Protein AF-A0A8J3IM56-F1 (afdb_monomer)

Foldseek 3Di:
DDLLPDPVSLVVLVVQVVVCVVVVARPDAAEDLDCCLVPDPRPSSVVCVVPHDYQYCVVVVDPVSVVVSVVVVVVSVVVSPD

InterPro domains:
  IPR035897 Toll/interleukin-1 receptor homology (TIR) domain superfamily [G3DSA:3.40.50.10140] (1-79)

pLDDT: mean 87.22, std 8.8, range [38.88, 93.88]

Secondary structure (DSSP, 8-state):
--GGG-HHHHHHHHHHHHHHHHH-------EESSSHHHH---HHHHHHHHHSPPEE-TTTTSHHHHHHHHHHHHHHHHGGG-

Radius of gyration: 13.46 Å; Cα contacts (8 Å, |Δi|>4): 75; chains: 1; bounding box: 28×33×34 Å

Solvent-accessible surface area (backbone atoms only — not comparable to full-atom values): 5019 Å² total; per-residue (Å²): 138,61,70,86,76,33,71,67,53,53,52,52,52,53,51,35,53,54,49,25,71,75,67,77,44,85,79,76,82,55,70,32,67,60,68,60,67,81,71,52,86,48,64,71,48,51,48,45,66,74,75,47,79,65,44,70,43,60,54,57,86,39,69,69,55,29,52,53,40,49,53,50,52,54,49,61,61,59,65,64,76,117

Mean predicted aligned error: 4.83 Å

Sequence (82 aa):
MHSVNSAWVEKEVETAFEKENRNKSSVLFPIKLDETVMHTDQAWAADIRRMRHIGNMTQWKDHDAYQRGLHRLLRDLKQEKV

Organism: NCBI:txid2778369

Structure (mmCIF, N/CA/C/O backbone):
data_AF-A0A8J3IM56-F1
#
_entry.id   AF-A0A8J3IM56-F1
#
loop_
_atom_site.group_PDB
_atom_site.id
_atom_site.type_symbol
_atom_site.label_atom_id
_atom_site.label_alt_id
_atom_site.label_comp_id
_atom_site.label_asym_id
_atom_site.label_entity_id
_atom_site.label_seq_id
_atom_site.pdbx_PDB_ins_code
_atom_site.Cartn_x
_atom_site.Cartn_y
_atom_site.Cartn_z
_atom_site.occupancy
_atom_site.B_iso_or_equiv
_atom_site.auth_seq_id
_atom_site.auth_comp_id
_atom_site.auth_asym_id
_atom_site.auth_atom_id
_atom_site.pdbx_PDB_model_num
ATOM 1 N N . MET A 1 1 ? 15.474 -8.265 -0.055 1.00 66.44 1 MET A N 1
ATOM 2 C CA . MET A 1 1 ? 14.466 -8.258 1.028 1.00 66.44 1 MET A CA 1
ATOM 3 C C . MET A 1 1 ? 13.298 -7.421 0.535 1.00 66.44 1 MET A C 1
ATOM 5 O O . MET A 1 1 ? 13.545 -6.311 0.085 1.00 66.44 1 MET A O 1
ATOM 9 N N . HIS A 1 2 ? 12.083 -7.968 0.519 1.00 80.38 2 HIS A N 1
ATOM 10 C CA . HIS A 1 2 ? 10.887 -7.250 0.061 1.00 80.38 2 HIS A CA 1
ATOM 11 C C . HIS A 1 2 ? 10.204 -6.574 1.252 1.00 80.38 2 HIS A C 1
ATOM 13 O O . HIS A 1 2 ? 10.189 -7.142 2.345 1.00 80.38 2 HIS A O 1
ATOM 19 N N . SER A 1 3 ? 9.603 -5.402 1.037 1.00 82.94 3 SER A N 1
ATOM 20 C CA . SER A 1 3 ? 8.904 -4.642 2.087 1.00 82.94 3 SER A CA 1
ATOM 21 C C . SER A 1 3 ? 7.799 -5.449 2.769 1.00 82.94 3 SER A C 1
ATOM 23 O O . SER A 1 3 ? 7.525 -5.244 3.944 1.00 82.94 3 SER A O 1
ATOM 25 N N . VAL A 1 4 ? 7.216 -6.416 2.054 1.00 85.44 4 VAL A N 1
ATOM 26 C CA . VAL A 1 4 ? 6.161 -7.297 2.565 1.00 85.44 4 VAL A CA 1
ATOM 27 C C . VAL A 1 4 ? 6.604 -8.213 3.715 1.00 85.44 4 VAL A C 1
ATOM 29 O O . VAL A 1 4 ? 5.770 -8.724 4.445 1.00 85.44 4 VAL A O 1
ATOM 32 N N . ASN A 1 5 ? 7.910 -8.399 3.915 1.00 86.56 5 ASN A N 1
ATOM 33 C CA . ASN A 1 5 ? 8.449 -9.200 5.019 1.00 86.56 5 ASN A CA 1
ATOM 34 C C . ASN A 1 5 ? 8.935 -8.337 6.198 1.00 86.56 5 ASN A C 1
ATOM 36 O O . ASN A 1 5 ? 9.590 -8.848 7.102 1.00 86.56 5 ASN A O 1
ATOM 40 N N . SER A 1 6 ? 8.696 -7.023 6.168 1.00 90.31 6 SER A N 1
ATOM 41 C CA . SER A 1 6 ? 9.147 -6.108 7.215 1.00 90.31 6 SER A CA 1
ATOM 42 C C . SER A 1 6 ? 8.090 -5.965 8.305 1.00 90.31 6 SER A C 1
ATOM 44 O O . SER A 1 6 ? 7.001 -5.456 8.047 1.00 90.31 6 SER A O 1
ATOM 46 N N . ALA A 1 7 ? 8.452 -6.322 9.539 1.00 90.50 7 ALA A N 1
ATOM 47 C CA . ALA A 1 7 ? 7.595 -6.143 10.714 1.00 90.50 7 ALA A CA 1
ATOM 48 C C . ALA A 1 7 ? 7.219 -4.669 10.953 1.00 90.50 7 ALA A C 1
ATOM 50 O O . ALA A 1 7 ? 6.138 -4.363 11.449 1.00 90.50 7 ALA A O 1
ATOM 51 N N . TRP A 1 8 ? 8.095 -3.734 10.570 1.00 93.06 8 TRP A N 1
ATOM 52 C CA . TRP A 1 8 ? 7.771 -2.311 10.642 1.00 93.06 8 TRP A CA 1
ATOM 53 C C . TRP A 1 8 ? 6.667 -1.934 9.643 1.00 93.06 8 TRP A C 1
ATOM 55 O O . TRP A 1 8 ? 5.745 -1.210 10.001 1.00 93.06 8 TRP A O 1
ATOM 65 N N . VAL A 1 9 ? 6.713 -2.471 8.416 1.00 91.44 9 VAL A N 1
ATOM 66 C CA . VAL A 1 9 ? 5.688 -2.201 7.389 1.00 91.44 9 VAL A CA 1
ATOM 67 C C . VAL A 1 9 ? 4.337 -2.771 7.809 1.00 91.44 9 VAL A C 1
ATOM 69 O O . VAL A 1 9 ? 3.326 -2.090 7.673 1.00 91.44 9 VAL A O 1
ATOM 72 N N . GLU A 1 10 ? 4.324 -3.984 8.359 1.00 92.75 10 GLU A N 1
ATOM 73 C CA . GLU A 1 10 ? 3.123 -4.584 8.946 1.00 92.75 10 GLU A CA 1
ATOM 74 C C . GLU A 1 10 ? 2.510 -3.673 10.016 1.00 92.75 10 GLU A C 1
ATOM 76 O O . GLU A 1 10 ? 1.323 -3.350 9.950 1.00 92.75 10 GLU A O 1
ATOM 81 N N . LYS A 1 11 ? 3.332 -3.164 10.942 1.00 93.44 11 LYS A N 1
ATOM 82 C CA . LYS A 1 11 ? 2.841 -2.311 12.025 1.00 93.44 11 LYS A CA 1
ATOM 83 C C . LYS A 1 11 ? 2.226 -0.999 11.534 1.00 93.44 11 LYS A C 1
ATOM 85 O O . LYS A 1 11 ? 1.207 -0.554 12.070 1.00 93.44 11 LYS A O 1
ATOM 90 N N . GLU A 1 12 ? 2.827 -0.377 10.525 1.00 93.56 12 GLU A N 1
ATOM 91 C CA . GLU A 1 12 ? 2.292 0.845 9.914 1.00 93.56 12 GLU A CA 1
ATOM 92 C C . GLU A 1 12 ? 0.957 0.585 9.203 1.00 93.56 12 GLU A C 1
ATOM 94 O O . GLU A 1 12 ? 0.029 1.386 9.321 1.00 93.56 12 GLU A O 1
ATOM 99 N N . VAL A 1 13 ? 0.822 -0.557 8.519 1.00 92.38 13 VAL A N 1
ATOM 100 C CA . VAL A 1 13 ? -0.430 -0.967 7.862 1.00 92.38 13 VAL A CA 1
ATOM 101 C C . VAL A 1 13 ? -1.551 -1.157 8.882 1.00 92.38 13 VAL A C 1
ATOM 103 O O . VAL A 1 13 ? -2.642 -0.615 8.698 1.00 92.38 13 VAL A O 1
ATOM 106 N N . GLU A 1 14 ? -1.292 -1.876 9.974 1.00 92.56 14 GLU A N 1
ATOM 107 C CA . GLU A 1 14 ? -2.267 -2.057 11.056 1.00 92.56 14 GLU A CA 1
ATOM 108 C C . GLU A 1 14 ? -2.684 -0.718 11.673 1.00 92.56 14 GLU A C 1
ATOM 110 O O . GLU A 1 14 ? -3.872 -0.447 11.855 1.00 92.56 14 GLU A O 1
ATOM 115 N N . THR A 1 15 ? -1.711 0.156 11.942 1.00 93.25 15 THR A N 1
ATOM 116 C CA . THR A 1 15 ? -1.961 1.486 12.514 1.00 93.25 15 THR A CA 1
ATOM 117 C C . THR A 1 15 ? -2.822 2.337 11.581 1.00 93.25 15 THR A C 1
ATOM 119 O O . THR A 1 15 ? -3.731 3.043 12.031 1.00 93.25 15 THR A O 1
ATOM 122 N N . ALA A 1 16 ? -2.579 2.248 10.271 1.00 91.69 16 ALA A N 1
ATOM 123 C CA . ALA A 1 16 ? -3.406 2.904 9.274 1.00 91.69 16 ALA A CA 1
ATOM 124 C C . ALA A 1 16 ? -4.840 2.356 9.306 1.00 91.69 16 ALA A C 1
ATOM 126 O O . ALA A 1 16 ? -5.769 3.151 9.437 1.00 91.69 16 ALA A O 1
ATOM 127 N N . PHE A 1 17 ? -5.040 1.033 9.302 1.00 90.69 17 PHE A N 1
ATOM 128 C CA . PHE A 1 17 ? -6.379 0.437 9.407 1.00 90.69 17 PHE A CA 1
ATOM 129 C C . PHE A 1 17 ? -7.129 0.863 10.673 1.00 90.69 17 PHE A C 1
ATOM 131 O O . PHE A 1 17 ? -8.313 1.202 10.603 1.00 90.69 17 PHE A O 1
ATOM 138 N N . GLU A 1 18 ? -6.456 0.906 11.825 1.00 91.50 18 GLU A N 1
ATOM 139 C CA . GLU A 1 18 ? -7.058 1.410 13.060 1.00 91.50 18 GLU A CA 1
ATOM 140 C C . GLU A 1 18 ? -7.508 2.869 12.924 1.00 91.50 18 GLU A C 1
ATOM 142 O O . GLU A 1 18 ? -8.608 3.226 13.358 1.00 91.50 18 GLU A O 1
ATOM 147 N N . LYS A 1 19 ? -6.679 3.718 12.307 1.00 90.88 19 LYS A N 1
ATOM 148 C CA . LYS A 1 19 ? -6.993 5.132 12.083 1.00 90.88 19 LYS A CA 1
ATOM 149 C C . LYS A 1 19 ? -8.174 5.305 11.127 1.00 90.88 19 LYS A C 1
ATOM 151 O O . LYS A 1 19 ? -9.060 6.111 11.413 1.00 90.88 19 LYS A O 1
ATOM 156 N N . GLU A 1 20 ? -8.227 4.533 10.043 1.00 89.88 20 GLU A N 1
ATOM 157 C CA . GLU A 1 20 ? -9.349 4.548 9.096 1.00 89.88 20 GLU A CA 1
ATOM 158 C C . GLU A 1 20 ? -10.652 4.096 9.765 1.00 89.88 20 GLU A C 1
ATOM 160 O O . GLU A 1 20 ? -11.694 4.717 9.566 1.00 89.88 20 GLU A O 1
ATOM 165 N N . ASN A 1 21 ? -10.600 3.065 10.614 1.00 87.88 21 ASN A N 1
ATOM 166 C CA . ASN A 1 21 ? -11.775 2.580 11.337 1.00 87.88 21 ASN A CA 1
ATOM 167 C C . ASN A 1 21 ? -12.302 3.610 12.355 1.00 87.88 21 ASN A C 1
ATOM 169 O O . ASN A 1 21 ? -13.512 3.781 12.495 1.00 87.88 21 ASN A O 1
ATOM 173 N N . ARG A 1 22 ? -11.404 4.327 13.047 1.00 89.06 22 ARG A N 1
ATOM 174 C CA . ARG A 1 22 ? -11.776 5.367 14.025 1.00 89.06 22 ARG A CA 1
ATOM 175 C C . ARG A 1 22 ? -12.322 6.630 13.361 1.00 89.06 22 ARG A C 1
ATOM 177 O O . ARG A 1 22 ? -13.335 7.160 13.808 1.00 89.06 22 ARG A O 1
ATOM 184 N N . ASN A 1 23 ? -11.665 7.101 12.304 1.00 85.00 23 ASN A N 1
ATOM 185 C CA . ASN A 1 23 ? -11.934 8.419 11.724 1.00 85.00 23 ASN A CA 1
ATOM 186 C C . ASN A 1 23 ?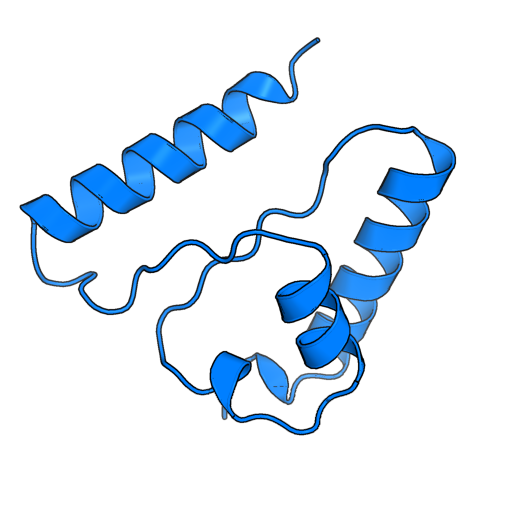 -12.808 8.363 10.462 1.00 85.00 23 ASN A C 1
ATOM 188 O O . ASN A 1 23 ? -13.179 9.410 9.940 1.00 85.00 23 ASN A O 1
ATOM 192 N N . LYS A 1 24 ? -13.130 7.160 9.960 1.00 80.31 24 LYS A N 1
ATOM 193 C CA . LYS A 1 24 ? -13.844 6.917 8.689 1.00 80.31 24 LYS A CA 1
ATOM 194 C C . LYS A 1 24 ? -13.218 7.618 7.473 1.00 80.31 24 LYS A C 1
ATOM 196 O O . LYS A 1 24 ? -13.883 7.809 6.459 1.00 80.31 24 LYS A O 1
ATOM 201 N N . SER A 1 25 ? -11.943 7.978 7.568 1.00 80.62 25 SER A N 1
ATOM 202 C CA . SER A 1 25 ? -11.156 8.623 6.517 1.00 80.62 25 SER A CA 1
ATOM 203 C C . SER A 1 25 ? -10.171 7.616 5.942 1.00 80.62 25 SER A C 1
ATOM 205 O O . SER A 1 25 ? -9.494 6.953 6.723 1.00 80.62 25 SER A O 1
ATOM 207 N N . SER A 1 26 ? -10.056 7.51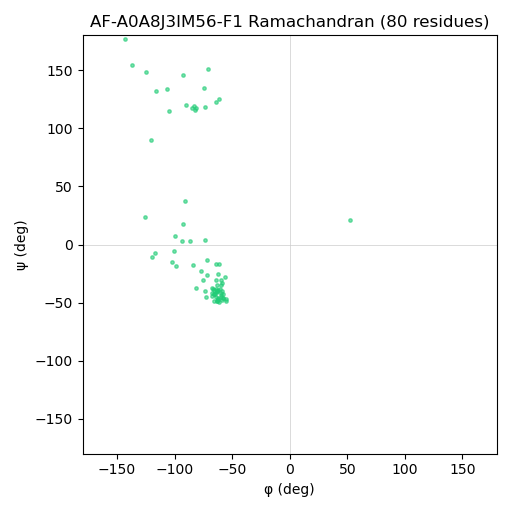8 4.617 1.00 83.69 26 SER A N 1
ATOM 208 C CA . SER A 1 26 ? -9.051 6.661 3.975 1.00 83.69 26 SER A CA 1
ATOM 209 C C . SER A 1 26 ? -7.669 7.303 4.112 1.00 83.69 26 SER A C 1
ATOM 211 O O . SER A 1 26 ? -7.465 8.392 3.592 1.00 83.69 26 SER A O 1
ATOM 213 N N . VAL A 1 27 ? -6.742 6.632 4.793 1.00 87.81 27 VAL A N 1
ATOM 214 C CA . VAL A 1 27 ? -5.352 7.082 4.998 1.00 87.81 27 VAL A CA 1
ATOM 215 C C . VAL A 1 27 ? -4.327 6.095 4.420 1.00 87.81 27 VAL A C 1
ATOM 217 O 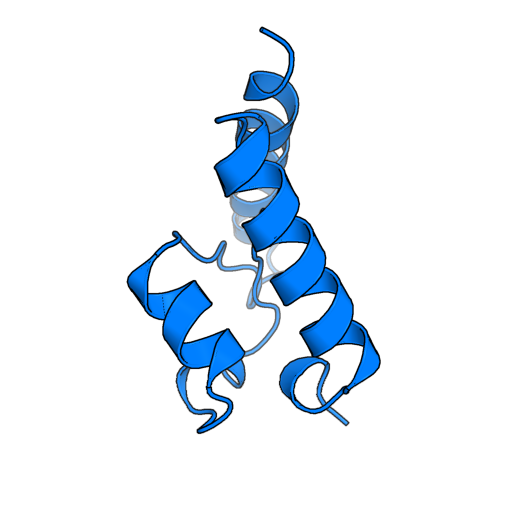O . VAL A 1 27 ? -3.140 6.410 4.347 1.00 87.81 27 VAL A O 1
ATOM 220 N N . LEU A 1 28 ? -4.760 4.890 4.019 1.00 90.50 28 LEU A N 1
ATOM 221 C CA . LEU A 1 28 ? -3.907 3.838 3.471 1.00 90.50 28 LEU A CA 1
ATOM 222 C C . LEU A 1 28 ? -4.080 3.713 1.951 1.00 90.50 28 LEU A C 1
ATOM 224 O O . LEU A 1 28 ? -5.121 3.274 1.459 1.00 90.50 28 LEU A O 1
ATOM 228 N N . PHE A 1 29 ? -3.010 4.010 1.209 1.00 90.50 29 PHE A N 1
ATOM 229 C CA . PHE A 1 29 ? -2.969 3.939 -0.256 1.00 90.50 29 PHE A CA 1
ATOM 230 C C . PHE A 1 29 ? -1.880 2.957 -0.719 1.00 90.50 29 PHE A C 1
ATOM 232 O O . PHE A 1 29 ? -0.726 3.349 -0.906 1.00 90.50 29 PHE A O 1
ATOM 239 N N . PRO A 1 30 ? -2.204 1.663 -0.886 1.00 91.56 30 PRO A N 1
ATOM 240 C CA . PRO A 1 30 ? -1.213 0.656 -1.241 1.00 91.56 30 PRO A CA 1
ATOM 241 C C . PRO A 1 30 ? -0.793 0.762 -2.714 1.00 91.56 30 PRO A C 1
ATOM 243 O O . PRO A 1 30 ? -1.629 0.823 -3.619 1.00 91.56 30 PRO A O 1
ATOM 246 N N . ILE A 1 31 ? 0.516 0.699 -2.963 1.00 92.50 31 ILE A N 1
ATOM 247 C CA . ILE A 1 31 ? 1.117 0.589 -4.300 1.00 92.50 31 ILE A CA 1
ATOM 248 C C . ILE A 1 31 ? 2.042 -0.627 -4.363 1.00 92.50 31 ILE A C 1
ATOM 250 O O . ILE A 1 31 ? 2.666 -0.990 -3.366 1.00 92.50 31 ILE A O 1
ATOM 254 N N . LYS A 1 32 ? 2.151 -1.252 -5.538 1.00 91.69 32 LYS A N 1
ATOM 255 C CA . LYS A 1 32 ? 3.067 -2.371 -5.782 1.00 91.69 32 LYS A CA 1
ATOM 256 C C . LYS A 1 32 ? 4.127 -2.013 -6.819 1.00 91.69 32 LYS A C 1
ATOM 258 O O . LYS A 1 32 ? 3.807 -1.498 -7.888 1.00 91.69 32 LYS A O 1
ATOM 263 N N . LEU A 1 33 ? 5.382 -2.315 -6.497 1.00 90.25 33 LEU A N 1
ATOM 264 C CA . LEU A 1 33 ? 6.531 -2.201 -7.406 1.00 90.25 33 LEU A CA 1
ATOM 265 C C . LEU A 1 33 ? 6.956 -3.560 -7.978 1.00 90.25 33 LEU A C 1
ATOM 267 O O . LEU A 1 33 ? 7.681 -3.615 -8.967 1.00 90.25 33 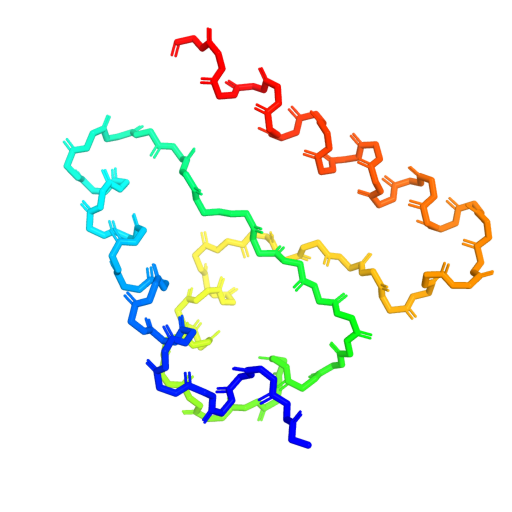LEU A O 1
ATOM 271 N N . ASP A 1 34 ? 6.478 -4.646 -7.372 1.00 89.81 34 ASP A N 1
ATOM 272 C CA . ASP A 1 34 ? 6.666 -6.027 -7.798 1.00 89.81 34 ASP A CA 1
ATOM 273 C C . ASP A 1 34 ? 5.379 -6.837 -7.533 1.00 89.81 34 ASP A C 1
ATOM 275 O O . ASP A 1 34 ? 4.398 -6.318 -6.995 1.00 89.81 34 ASP A O 1
ATOM 279 N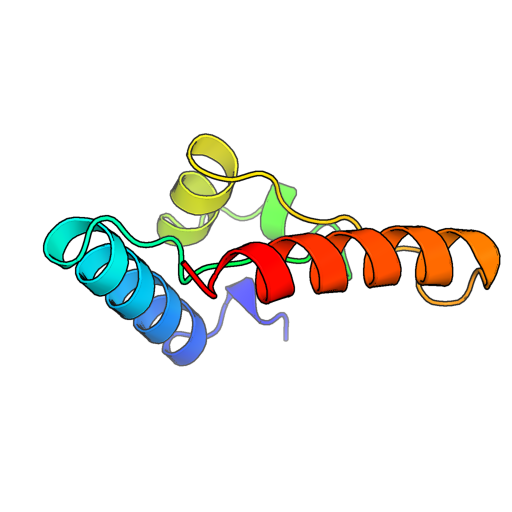 N . GLU A 1 35 ? 5.359 -8.109 -7.929 1.00 89.38 35 GLU A N 1
ATOM 280 C CA . GLU A 1 35 ? 4.208 -8.998 -7.712 1.00 89.38 35 GLU A CA 1
ATOM 281 C C . GLU A 1 35 ? 4.235 -9.702 -6.341 1.00 89.38 35 GLU A C 1
ATOM 283 O O . GLU A 1 35 ? 3.347 -10.493 -6.034 1.00 89.38 35 GLU A O 1
ATOM 288 N N . THR A 1 36 ? 5.209 -9.417 -5.469 1.00 91.38 36 THR A N 1
ATOM 289 C CA . THR A 1 36 ? 5.409 -10.169 -4.214 1.00 91.38 36 THR A CA 1
ATOM 290 C C . THR A 1 36 ? 4.192 -10.080 -3.295 1.00 91.38 36 THR A C 1
ATOM 292 O O . THR A 1 36 ? 3.793 -11.073 -2.687 1.00 91.38 36 THR A O 1
ATOM 295 N N . VAL A 1 37 ? 3.543 -8.911 -3.232 1.00 88.25 37 VAL A N 1
ATOM 296 C CA . VAL A 1 37 ? 2.323 -8.705 -2.428 1.00 88.25 37 VAL A CA 1
ATOM 297 C C . VAL A 1 37 ? 1.156 -9.586 -2.894 1.00 88.25 37 VAL A C 1
ATOM 299 O O . VAL A 1 37 ? 0.283 -9.930 -2.101 1.00 88.25 37 VAL A O 1
ATOM 302 N N . MET A 1 38 ? 1.149 -9.995 -4.166 1.00 87.69 38 MET A N 1
ATOM 303 C CA . MET A 1 38 ? 0.103 -10.847 -4.731 1.00 87.69 38 MET A CA 1
ATOM 304 C C . MET A 1 38 ? 0.255 -12.313 -4.331 1.00 87.69 38 MET A C 1
ATOM 306 O O . MET A 1 38 ? -0.744 -13.031 -4.328 1.00 87.69 38 MET A O 1
ATOM 310 N N . HIS A 1 39 ? 1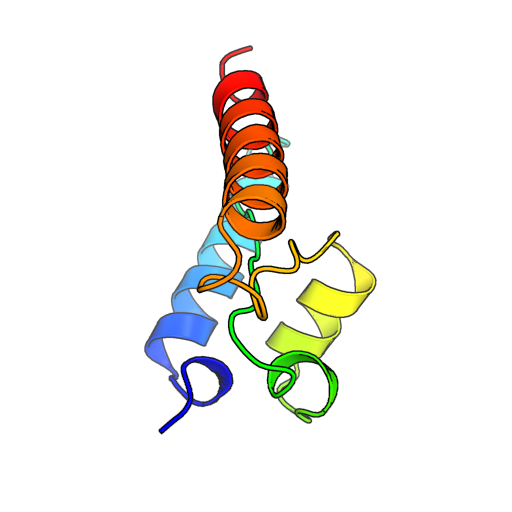.462 -12.738 -3.955 1.00 90.62 39 HIS A N 1
ATOM 311 C CA . HIS A 1 39 ? 1.803 -14.142 -3.708 1.00 90.62 39 HIS A CA 1
ATOM 312 C C . HIS A 1 39 ? 2.211 -14.445 -2.268 1.00 90.62 39 HIS A C 1
ATOM 314 O O . HIS A 1 39 ? 2.403 -15.604 -1.929 1.00 90.62 39 HIS A O 1
ATOM 320 N N . THR A 1 40 ? 2.359 -13.426 -1.425 1.00 90.12 40 THR A N 1
ATOM 321 C CA . THR A 1 40 ? 2.739 -13.631 -0.029 1.00 90.12 40 THR A CA 1
ATOM 322 C C . THR A 1 40 ? 1.611 -14.256 0.801 1.00 90.12 40 THR A C 1
ATOM 324 O O . THR A 1 40 ? 0.420 -13.998 0.565 1.00 90.12 40 THR A O 1
ATOM 327 N N . ASP A 1 41 ? 2.015 -15.001 1.828 1.00 89.56 41 ASP A N 1
ATOM 328 C CA . ASP A 1 41 ? 1.142 -15.575 2.857 1.00 89.56 41 ASP A CA 1
ATOM 329 C C . ASP A 1 41 ? 1.014 -14.674 4.098 1.00 89.56 41 ASP A C 1
ATOM 331 O O . ASP A 1 41 ? 0.348 -15.031 5.066 1.00 89.56 41 ASP A O 1
ATOM 335 N N . GLN A 1 42 ? 1.633 -13.487 4.083 1.00 90.12 42 GLN A N 1
ATOM 336 C CA . GLN A 1 42 ? 1.501 -12.512 5.166 1.00 90.12 42 GLN A CA 1
ATOM 337 C C . GLN A 1 42 ? 0.038 -12.067 5.309 1.00 90.12 42 GLN A C 1
ATOM 339 O O . GLN A 1 42 ? -0.577 -11.596 4.344 1.00 90.12 42 GLN A O 1
ATOM 344 N N . ALA A 1 43 ? -0.515 -12.205 6.518 1.00 89.31 43 ALA A N 1
ATOM 345 C CA . ALA A 1 43 ? -1.934 -11.973 6.790 1.00 89.31 43 ALA A CA 1
ATOM 346 C C . ALA A 1 43 ? -2.359 -10.539 6.435 1.00 89.31 43 ALA 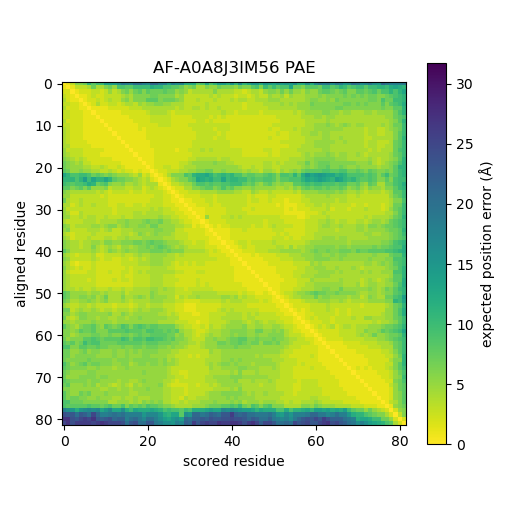A C 1
ATOM 348 O O . ALA A 1 43 ? -3.290 -10.346 5.652 1.00 89.31 43 ALA A O 1
ATOM 349 N N . TRP A 1 44 ? -1.592 -9.539 6.879 1.00 89.56 44 TRP A N 1
ATOM 350 C CA . TRP A 1 44 ? -1.863 -8.128 6.586 1.00 89.56 44 TRP A CA 1
ATOM 351 C C . TRP A 1 44 ? -1.878 -7.821 5.078 1.00 89.56 44 TRP A C 1
ATOM 353 O O . TRP A 1 44 ? -2.660 -6.997 4.603 1.00 89.56 44 TRP A O 1
ATOM 363 N N . ALA A 1 45 ? -1.060 -8.513 4.279 1.00 91.12 45 ALA A N 1
ATOM 364 C CA . ALA A 1 45 ? -1.046 -8.354 2.827 1.00 91.12 45 ALA A CA 1
ATOM 365 C C . ALA A 1 45 ? -2.260 -9.026 2.159 1.00 91.12 45 ALA A C 1
ATOM 367 O O . ALA A 1 45 ? -2.742 -8.561 1.122 1.00 91.12 45 ALA A O 1
ATOM 368 N N . ALA A 1 46 ? -2.787 -10.114 2.731 1.00 90.44 46 ALA A N 1
ATOM 369 C CA . ALA A 1 46 ? -4.074 -10.677 2.320 1.00 90.44 46 ALA A CA 1
ATOM 370 C C . ALA A 1 46 ? -5.226 -9.694 2.571 1.00 90.44 46 ALA A C 1
ATOM 372 O O . ALA A 1 46 ? -6.082 -9.531 1.699 1.00 90.44 46 ALA A O 1
ATOM 373 N N . ASP A 1 47 ? -5.204 -8.989 3.699 1.00 90.50 47 ASP A N 1
ATOM 374 C CA . ASP A 1 47 ? -6.226 -7.997 4.031 1.00 90.50 47 ASP A CA 1
ATOM 375 C C . ASP A 1 47 ? -6.171 -6.788 3.094 1.00 90.50 47 ASP A C 1
ATOM 377 O O . ASP A 1 47 ? -7.199 -6.409 2.529 1.00 90.50 47 ASP A O 1
ATOM 381 N N . ILE A 1 48 ? -4.978 -6.260 2.791 1.00 91.19 48 ILE A N 1
ATOM 382 C CA . ILE A 1 48 ? -4.821 -5.204 1.775 1.00 91.19 48 ILE A CA 1
ATOM 383 C C . ILE A 1 48 ? -5.412 -5.640 0.426 1.00 91.19 48 ILE A C 1
ATOM 385 O O . ILE A 1 48 ? -6.174 -4.882 -0.176 1.00 91.19 48 ILE A O 1
ATOM 389 N N . ARG A 1 49 ? -5.108 -6.860 -0.045 1.00 91.75 49 ARG A N 1
ATOM 390 C CA . ARG A 1 49 ? -5.628 -7.392 -1.321 1.00 91.75 49 ARG A CA 1
ATOM 391 C C . ARG A 1 49 ? -7.155 -7.478 -1.356 1.00 91.75 49 ARG A C 1
ATOM 393 O O . ARG A 1 49 ? -7.746 -7.293 -2.416 1.00 91.75 49 ARG A O 1
ATOM 400 N N . ARG A 1 50 ? -7.791 -7.791 -0.224 1.00 88.75 50 ARG A N 1
ATOM 401 C CA . ARG A 1 50 ? -9.253 -7.934 -0.114 1.00 88.75 50 ARG A CA 1
ATOM 402 C C . ARG A 1 50 ? -9.960 -6.593 0.031 1.00 88.75 50 ARG A C 1
ATOM 404 O O . ARG A 1 50 ? -11.055 -6.417 -0.491 1.00 88.75 50 ARG A O 1
ATOM 411 N N . MET A 1 51 ? -9.354 -5.672 0.772 1.00 87.06 51 MET A N 1
ATOM 412 C CA . MET A 1 51 ? -10.020 -4.458 1.234 1.00 87.06 51 MET A CA 1
ATOM 413 C C . MET A 1 51 ? -9.711 -3.230 0.375 1.00 87.06 51 MET A C 1
ATOM 415 O O . MET A 1 51 ? -10.427 -2.231 0.478 1.00 87.06 51 MET A O 1
ATOM 419 N N . ARG A 1 52 ? -8.637 -3.241 -0.424 1.00 85.19 52 ARG A N 1
ATOM 420 C CA . ARG A 1 52 ? -8.150 -2.053 -1.139 1.00 85.19 52 ARG A CA 1
ATOM 421 C C . ARG A 1 52 ? -7.759 -2.362 -2.578 1.00 85.19 52 ARG A C 1
ATOM 423 O O . ARG A 1 52 ? -7.355 -3.467 -2.930 1.00 85.19 52 ARG A O 1
ATOM 430 N N . HIS A 1 53 ? -7.825 -1.330 -3.414 1.00 87.81 53 HIS A N 1
ATOM 431 C CA . HIS A 1 53 ? -7.217 -1.376 -4.734 1.00 87.81 53 HIS A CA 1
ATOM 432 C C . HIS A 1 53 ? -5.723 -1.066 -4.624 1.00 87.81 53 HIS A C 1
ATOM 434 O O . HIS A 1 53 ? -5.352 0.044 -4.252 1.00 87.81 53 HIS A O 1
ATOM 440 N N . ILE A 1 54 ? -4.874 -2.026 -4.987 1.00 90.69 54 ILE A N 1
ATOM 441 C CA . ILE A 1 54 ? -3.421 -1.839 -5.000 1.00 90.69 54 ILE A CA 1
ATOM 442 C C . ILE A 1 54 ? -3.010 -1.194 -6.325 1.00 90.69 54 ILE A C 1
ATOM 444 O O . ILE A 1 54 ? -3.193 -1.780 -7.395 1.00 90.69 54 ILE A O 1
ATOM 448 N N . GLY A 1 55 ? -2.437 0.007 -6.261 1.00 89.75 55 GLY A N 1
ATOM 449 C CA . GLY A 1 55 ? -1.922 0.706 -7.433 1.00 89.75 55 GLY A CA 1
ATOM 450 C C . GLY A 1 55 ? -0.761 -0.059 -8.070 1.00 89.75 55 GLY A C 1
ATOM 451 O O . GLY A 1 55 ? 0.240 -0.336 -7.412 1.00 89.75 55 GLY A O 1
ATOM 452 N N . ASN A 1 56 ? -0.877 -0.405 -9.353 1.00 89.56 56 ASN A N 1
ATOM 453 C CA . ASN A 1 56 ? 0.189 -1.096 -10.071 1.00 89.56 56 ASN A CA 1
ATOM 454 C C . ASN A 1 56 ? 1.256 -0.106 -10.564 1.00 89.56 56 ASN A C 1
ATOM 456 O O . ASN A 1 56 ? 0.967 0.729 -11.420 1.00 89.56 56 ASN A O 1
ATOM 460 N N . MET A 1 57 ? 2.481 -0.222 -10.050 1.00 90.75 57 MET A N 1
ATOM 461 C CA . MET A 1 57 ? 3.644 0.576 -10.451 1.00 90.75 57 MET A CA 1
ATOM 462 C C . MET A 1 57 ? 4.838 -0.303 -10.865 1.00 90.75 57 MET A C 1
ATOM 464 O O . MET A 1 57 ? 5.982 0.145 -10.846 1.00 90.75 57 MET A O 1
ATOM 468 N N . THR A 1 58 ? 4.599 -1.554 -11.276 1.00 89.25 58 THR A N 1
ATOM 469 C CA . THR A 1 58 ? 5.669 -2.472 -11.715 1.00 89.25 58 THR A CA 1
ATOM 470 C C . THR A 1 58 ? 6.386 -1.986 -12.980 1.00 89.25 58 THR A C 1
ATOM 472 O O . THR A 1 58 ? 7.588 -2.192 -13.133 1.00 89.25 58 THR A O 1
ATOM 475 N N . GLN A 1 59 ? 5.686 -1.259 -13.858 1.00 90.19 59 GLN A N 1
ATOM 476 C CA . GLN A 1 59 ? 6.232 -0.658 -15.083 1.00 90.19 59 GLN A CA 1
ATOM 477 C C . GLN A 1 59 ? 6.759 0.771 -14.868 1.00 90.19 59 GLN A C 1
ATOM 479 O O . GLN A 1 59 ? 6.620 1.625 -15.735 1.00 90.19 59 GLN A O 1
ATOM 484 N N . TRP A 1 60 ? 7.378 1.061 -13.724 1.00 86.19 60 TRP A N 1
ATOM 485 C CA . TRP A 1 60 ? 7.847 2.414 -13.383 1.00 86.19 60 TRP A CA 1
ATOM 486 C C . TRP A 1 60 ? 8.903 2.998 -14.340 1.00 86.19 60 TRP A C 1
ATOM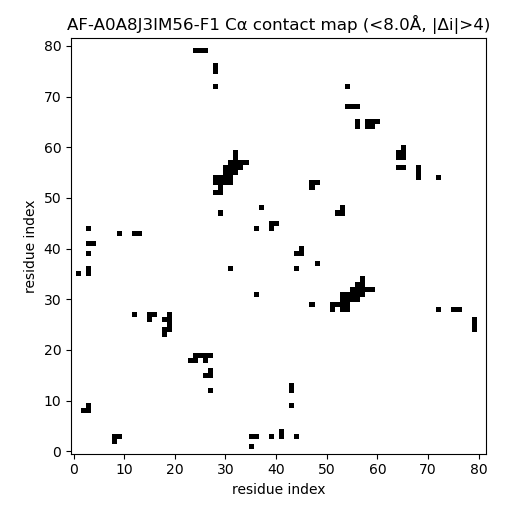 488 O O . TRP A 1 60 ? 9.129 4.204 -14.333 1.00 86.19 60 TRP A O 1
ATOM 498 N N . LYS A 1 61 ? 9.552 2.162 -15.161 1.00 89.44 61 LYS A N 1
ATOM 499 C CA . LYS A 1 61 ? 10.498 2.600 -16.204 1.00 89.44 61 LYS A CA 1
ATOM 500 C C . LYS A 1 61 ? 9.820 3.005 -17.514 1.00 89.44 61 LYS A C 1
ATOM 502 O O . LYS A 1 61 ? 10.452 3.658 -18.338 1.00 89.44 61 LYS A O 1
ATOM 507 N N . ASP A 1 62 ? 8.569 2.602 -17.719 1.00 93.88 62 ASP A N 1
ATOM 508 C CA . ASP A 1 62 ? 7.762 3.038 -18.852 1.00 93.88 62 ASP A CA 1
ATOM 509 C C . ASP A 1 62 ? 7.140 4.393 -18.504 1.00 93.88 62 ASP A C 1
ATOM 511 O O . ASP A 1 62 ? 6.413 4.522 -17.515 1.00 93.88 62 ASP A O 1
ATOM 515 N N . HIS A 1 63 ? 7.477 5.415 -19.292 1.00 90.31 63 HIS A N 1
ATOM 516 C CA . HIS A 1 63 ? 7.094 6.793 -19.003 1.00 90.31 63 HIS A CA 1
ATOM 517 C C . HIS A 1 63 ? 5.572 6.946 -18.886 1.00 90.31 63 HIS A C 1
ATOM 519 O O . HIS A 1 63 ? 5.078 7.526 -17.917 1.00 90.31 63 HIS A O 1
ATOM 525 N N . ASP A 1 64 ? 4.821 6.368 -19.820 1.00 90.25 64 ASP A N 1
ATOM 526 C CA . ASP A 1 64 ? 3.373 6.534 -19.876 1.00 90.25 64 ASP A CA 1
ATOM 527 C C . ASP A 1 64 ? 2.671 5.743 -18.766 1.00 90.25 64 ASP A C 1
ATOM 529 O O . ASP A 1 64 ? 1.719 6.229 -18.146 1.00 90.25 64 ASP A O 1
ATOM 533 N N . ALA A 1 65 ? 3.132 4.522 -18.482 1.00 87.81 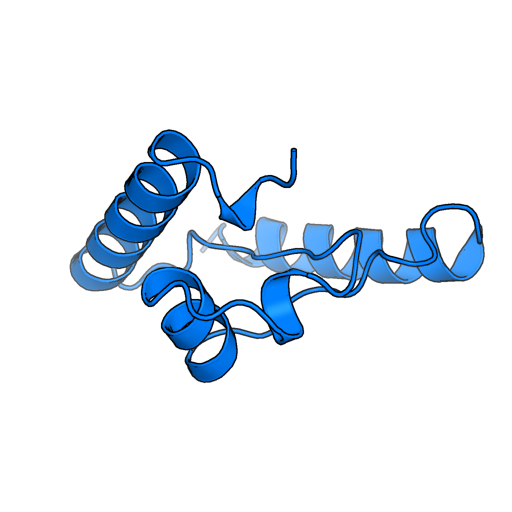65 ALA A N 1
ATOM 534 C CA . ALA A 1 65 ? 2.604 3.704 -17.396 1.00 87.81 65 ALA A CA 1
ATOM 535 C C . ALA A 1 65 ? 2.866 4.348 -16.030 1.00 87.81 65 ALA A C 1
ATOM 537 O O . ALA A 1 65 ? 1.954 4.407 -15.198 1.00 87.81 65 ALA A O 1
ATOM 538 N N . TYR A 1 66 ? 4.068 4.891 -15.824 1.00 88.62 66 TYR A N 1
ATOM 539 C CA . TYR A 1 66 ? 4.414 5.622 -14.612 1.00 88.62 66 TYR A CA 1
ATOM 540 C C . TYR A 1 66 ? 3.533 6.861 -14.425 1.00 88.62 66 TYR A C 1
ATOM 542 O O . TYR A 1 66 ? 2.934 7.019 -13.360 1.00 88.62 66 TYR A O 1
ATOM 550 N N . GLN A 1 67 ? 3.383 7.701 -15.457 1.00 90.94 67 GLN A N 1
ATOM 551 C CA . GLN A 1 67 ? 2.554 8.911 -15.383 1.00 90.94 67 GLN A CA 1
ATOM 552 C C . GLN A 1 67 ? 1.092 8.584 -15.052 1.00 90.94 67 GLN A C 1
ATOM 554 O O . GLN A 1 67 ? 0.488 9.237 -14.200 1.00 90.94 67 GLN A O 1
ATOM 559 N N . ARG A 1 68 ? 0.519 7.530 -15.653 1.00 89.44 68 ARG A N 1
ATOM 560 C CA . ARG A 1 68 ? -0.846 7.078 -15.329 1.00 89.44 68 ARG A CA 1
ATOM 561 C C . ARG A 1 68 ? -0.979 6.619 -13.876 1.00 89.44 68 ARG A C 1
ATOM 563 O O . ARG A 1 68 ? -1.929 7.014 -13.197 1.00 89.44 68 ARG A O 1
ATOM 570 N N . GLY A 1 69 ? -0.041 5.797 -13.402 1.00 88.75 69 GLY A N 1
ATOM 571 C CA . GLY A 1 69 ? -0.027 5.309 -12.020 1.00 88.75 69 GLY A CA 1
ATOM 572 C C . GLY A 1 69 ? 0.120 6.447 -11.008 1.00 88.75 69 GLY A C 1
ATOM 573 O O . GLY A 1 69 ? -0.652 6.533 -10.052 1.00 88.75 69 GLY A O 1
ATOM 574 N N . LEU A 1 70 ? 1.049 7.370 -11.266 1.00 89.62 70 LEU A N 1
ATOM 575 C CA . LEU A 1 70 ? 1.295 8.541 -10.429 1.00 89.62 70 LEU A CA 1
ATOM 576 C C . LEU A 1 70 ? 0.088 9.485 -10.395 1.00 89.62 70 LEU A C 1
ATOM 578 O O . LEU A 1 70 ? -0.315 9.910 -9.317 1.00 89.62 70 LEU A O 1
ATOM 582 N N . HIS A 1 71 ? -0.531 9.789 -11.540 1.00 90.12 71 HIS A N 1
ATOM 583 C CA . HIS A 1 71 ? -1.732 10.630 -11.580 1.00 90.12 71 HIS A CA 1
ATOM 584 C C . HIS A 1 71 ? -2.882 10.049 -10.765 1.00 90.12 71 HIS A C 1
ATOM 586 O O . HIS A 1 71 ? -3.578 10.793 -10.072 1.00 90.12 71 HIS A O 1
ATOM 592 N N . ARG A 1 72 ? -3.070 8.728 -10.815 1.00 87.56 72 ARG A N 1
ATOM 593 C CA . ARG A 1 72 ? -4.072 8.061 -9.987 1.00 87.56 72 ARG A CA 1
ATOM 594 C C . ARG A 1 72 ? -3.756 8.216 -8.502 1.00 87.56 72 ARG A C 1
ATOM 596 O O . ARG A 1 72 ? -4.626 8.652 -7.760 1.00 87.56 72 ARG A O 1
ATOM 603 N N . LEU A 1 73 ? -2.517 7.940 -8.098 1.00 89.25 73 LEU A N 1
ATOM 604 C CA . LEU A 1 73 ? -2.088 8.096 -6.708 1.00 89.25 73 LEU A CA 1
ATOM 605 C C . LEU A 1 73 ? -2.286 9.537 -6.214 1.00 89.25 73 LEU A C 1
ATOM 607 O O . LEU A 1 73 ? -2.853 9.758 -5.151 1.00 89.25 73 LEU A O 1
ATOM 611 N N . LEU A 1 74 ? -1.886 10.531 -7.011 1.00 90.19 74 LEU A N 1
ATOM 612 C CA . LEU A 1 74 ? -2.067 11.944 -6.673 1.00 90.19 74 LEU A CA 1
ATOM 613 C C . LEU A 1 74 ? -3.539 12.342 -6.564 1.00 90.19 74 LEU A C 1
ATOM 615 O O . LEU A 1 74 ? -3.873 13.205 -5.756 1.00 90.19 74 LEU A O 1
ATOM 619 N N . ARG A 1 75 ? -4.419 11.759 -7.381 1.00 87.69 75 ARG A N 1
ATOM 620 C CA . ARG A 1 75 ? -5.861 11.982 -7.266 1.00 87.69 75 ARG A CA 1
ATOM 621 C C . ARG A 1 75 ? -6.386 11.414 -5.954 1.00 87.69 75 ARG A C 1
ATOM 623 O O . ARG A 1 75 ? -7.086 12.130 -5.248 1.00 87.69 75 ARG A O 1
ATOM 630 N N . ASP A 1 76 ? -6.021 10.177 -5.639 1.00 84.75 76 ASP A N 1
ATOM 631 C CA . ASP A 1 76 ? -6.501 9.479 -4.450 1.00 84.75 76 ASP A CA 1
ATOM 632 C C . ASP A 1 76 ? -6.014 10.206 -3.169 1.00 84.75 76 ASP A C 1
ATOM 634 O O . ASP A 1 76 ? -6.809 10.447 -2.266 1.00 84.75 76 ASP A O 1
ATOM 638 N N . LEU A 1 77 ? -4.776 10.726 -3.156 1.00 86.00 77 LEU A N 1
ATOM 639 C CA . LEU A 1 77 ? -4.246 11.574 -2.070 1.00 86.00 77 LEU A CA 1
ATOM 640 C C . LEU A 1 77 ? -4.922 12.954 -1.968 1.00 86.00 77 LEU A C 1
ATOM 642 O O . LEU A 1 77 ? -5.114 13.489 -0.881 1.00 86.00 77 LEU A O 1
ATOM 646 N N . LYS A 1 78 ? -5.268 13.586 -3.097 1.00 84.75 78 LYS A N 1
ATOM 647 C CA . LYS A 1 78 ? -5.939 14.902 -3.093 1.00 84.75 78 LYS A CA 1
ATOM 648 C C . LYS A 1 78 ? -7.391 14.819 -2.629 1.00 84.75 78 LYS A C 1
ATOM 650 O O . LYS A 1 78 ? -7.915 15.818 -2.142 1.00 84.75 78 LYS A O 1
ATOM 655 N N . GLN A 1 79 ? -8.033 13.665 -2.799 1.00 69.94 79 GLN A N 1
ATOM 656 C CA . GLN A 1 79 ? -9.400 13.421 -2.338 1.00 69.94 79 GLN A CA 1
ATOM 657 C C . GLN A 1 79 ? -9.500 13.303 -0.810 1.00 69.94 79 GLN A C 1
ATOM 659 O O . GLN A 1 79 ? -10.592 13.451 -0.276 1.00 69.94 79 GLN A O 1
ATOM 664 N N . GLU A 1 80 ? -8.378 13.156 -0.102 1.00 58.12 80 GLU A N 1
ATOM 665 C CA . GLU A 1 80 ? -8.306 13.163 1.368 1.00 58.12 80 GLU A CA 1
ATOM 666 C C . GLU A 1 80 ? -8.483 14.573 1.990 1.00 58.12 80 GLU A C 1
ATOM 668 O O . GLU A 1 80 ? -8.368 14.744 3.198 1.00 58.12 80 GLU A O 1
ATOM 673 N N . LYS A 1 81 ? -8.764 15.618 1.191 1.00 48.78 81 LYS A N 1
ATOM 674 C CA . LYS A 1 81 ? -8.926 17.009 1.668 1.00 48.78 81 LYS A CA 1
ATOM 675 C C . LYS A 1 81 ? -10.363 17.444 2.020 1.00 48.78 81 LYS A C 1
ATOM 677 O O . LYS A 1 81 ? -10.593 18.652 2.086 1.00 48.78 81 LYS A O 1
ATOM 682 N N . VAL A 1 82 ? -11.316 16.535 2.236 1.00 38.88 82 VAL A N 1
ATOM 683 C CA . VAL A 1 82 ? -12.706 16.907 2.596 1.00 38.88 82 VAL A CA 1
ATOM 684 C C . VAL A 1 82 ? -13.064 16.457 4.000 1.00 38.88 82 VAL A C 1
ATOM 686 O O . VAL A 1 82 ? -12.903 15.251 4.279 1.00 38.88 82 VAL A O 1
#